Protein AF-A0A1W9UZ21-F1 (afdb_monomer_lite)

Secondary structure (DSSP, 8-state):
-EEEEESS-TTTGGGGGG--SEEEEEESSTTSSEEEEEEEE-GGG-EEEEEEETTEEEEEEES--STTHHHHHHHHHHHHHHTT--HHHHHHHHT-TTS--SSEEEE-GGG-EEEE--S---HHHHHHHHHHHHHS--S------------TTT-HHHHHHHHHHHTTS-------PPP-

Radius of gyration: 18.46 Å; chains: 1; bounding box: 42×41×52 Å

Foldseek 3Di:
DEAEFECVDPVTVVCVVVDPHHYAYEYCDPVGQKHWDPWDDPAQQAIWIWIDHPRDTDIAGANAFFRVVRVVLRSQVSVCVVVVHDPVVSRVVRHDPPPPYQFDWDQDPPRDTDTDNPPADDLVVLVRVLVRQVPHDDPFGEDEDEDHDPCPPPCPVSVVVSVVSNVVHDDDYDHPDDDD

Structure (mmCIF, N/CA/C/O backbone):
data_AF-A0A1W9UZ21-F1
#
_entry.id   AF-A0A1W9UZ21-F1
#
loop_
_atom_site.group_PDB
_atom_site.id
_atom_site.type_symbol
_atom_site.label_atom_id
_atom_site.label_alt_id
_atom_site.label_comp_id
_atom_site.label_asym_id
_atom_site.label_entity_id
_atom_site.label_seq_id
_atom_site.pdbx_PDB_ins_code
_atom_site.Cartn_x
_atom_site.Cartn_y
_atom_site.Cartn_z
_atom_site.occupancy
_atom_site.B_iso_or_equiv
_atom_site.auth_seq_id
_atom_site.auth_comp_id
_atom_site.auth_asym_id
_atom_site.auth_atom_id
_atom_site.pdbx_PDB_model_num
ATOM 1 N N . GLY A 1 1 ? -22.854 1.117 11.200 1.00 88.31 1 GLY A N 1
ATOM 2 C CA . GLY A 1 1 ? -21.720 0.857 10.290 1.00 88.31 1 GLY A CA 1
ATOM 3 C C . GLY A 1 1 ? -20.432 1.360 10.909 1.00 88.31 1 GLY A C 1
ATOM 4 O O . GLY A 1 1 ? -20.499 2.023 11.942 1.00 88.31 1 GLY A O 1
ATOM 5 N N . VAL A 1 2 ? -19.288 1.043 10.301 1.00 96.50 2 VAL A N 1
ATOM 6 C CA . VAL A 1 2 ? -17.967 1.548 10.708 1.00 96.50 2 VAL A CA 1
ATOM 7 C C . VAL A 1 2 ? -17.415 2.464 9.613 1.00 96.50 2 VAL A C 1
ATOM 9 O O . VAL A 1 2 ? -17.638 2.202 8.433 1.00 96.50 2 VAL A O 1
ATOM 12 N N . ALA A 1 3 ? -16.725 3.534 9.994 1.00 97.12 3 ALA A N 1
ATOM 13 C CA . ALA A 1 3 ? -15.965 4.380 9.083 1.00 97.12 3 ALA A CA 1
ATOM 14 C C . ALA A 1 3 ? -14.486 3.989 9.167 1.00 97.12 3 ALA A C 1
ATOM 16 O O . ALA A 1 3 ? -13.878 4.137 10.225 1.00 97.12 3 ALA A O 1
ATOM 17 N N . ILE A 1 4 ? -13.927 3.479 8.068 1.00 97.94 4 ILE A N 1
ATOM 18 C CA . ILE A 1 4 ? -12.515 3.087 7.980 1.00 97.94 4 ILE A CA 1
ATOM 19 C C . ILE A 1 4 ? -11.735 4.238 7.352 1.00 97.94 4 ILE A C 1
ATOM 21 O O . ILE A 1 4 ? -11.964 4.567 6.188 1.00 97.94 4 ILE A O 1
ATOM 25 N N . LEU A 1 5 ? -10.837 4.858 8.116 1.00 97.56 5 LEU A N 1
ATOM 26 C CA . LEU A 1 5 ? -10.146 6.090 7.726 1.00 97.56 5 LEU A CA 1
ATOM 27 C C . LEU A 1 5 ? -8.629 5.890 7.687 1.00 97.56 5 LEU A C 1
ATOM 29 O O . LEU A 1 5 ? -8.067 5.232 8.558 1.00 97.56 5 LEU A O 1
ATOM 33 N N . ASN A 1 6 ? -7.973 6.485 6.688 1.00 97.31 6 ASN A N 1
ATOM 34 C CA . ASN A 1 6 ? -6.514 6.557 6.641 1.00 97.31 6 ASN A CA 1
ATOM 35 C C . ASN A 1 6 ? -6.034 7.613 7.648 1.00 97.31 6 ASN A C 1
ATOM 37 O O . ASN A 1 6 ? -6.401 8.781 7.513 1.00 97.31 6 ASN A O 1
ATOM 41 N N . ALA A 1 7 ? -5.247 7.209 8.643 1.00 96.88 7 ALA A N 1
ATOM 42 C CA . ALA A 1 7 ? -4.683 8.102 9.652 1.00 96.88 7 ALA A CA 1
ATOM 43 C 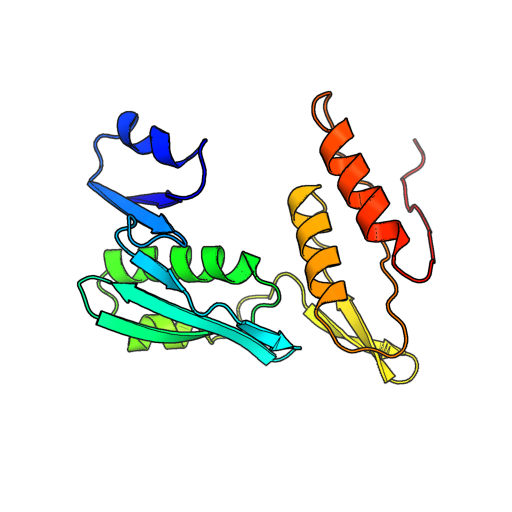C . ALA A 1 7 ? -3.552 8.981 9.100 1.00 96.88 7 ALA A C 1
ATOM 45 O O . ALA A 1 7 ? -3.345 10.080 9.607 1.00 96.88 7 ALA A O 1
ATOM 46 N N . ASP A 1 8 ? -2.861 8.522 8.054 1.00 94.38 8 ASP A N 1
ATOM 47 C CA . ASP A 1 8 ? -1.700 9.219 7.489 1.00 94.38 8 ASP A CA 1
ATOM 48 C C . ASP A 1 8 ? -2.094 10.320 6.494 1.00 94.38 8 ASP A C 1
ATOM 50 O O . ASP A 1 8 ? -1.259 11.120 6.076 1.00 94.38 8 ASP A O 1
ATOM 54 N N . ASP A 1 9 ? -3.361 10.353 6.077 1.00 92.75 9 ASP A N 1
ATOM 55 C CA . ASP A 1 9 ? -3.854 11.308 5.093 1.00 92.75 9 ASP A CA 1
ATOM 56 C C . ASP A 1 9 ? -4.496 12.517 5.804 1.00 92.75 9 ASP A C 1
ATOM 58 O O . ASP A 1 9 ? -5.531 12.367 6.469 1.00 92.75 9 ASP A O 1
ATOM 62 N N . PRO A 1 10 ? -3.925 13.730 5.658 1.00 90.62 10 PRO A N 1
ATOM 63 C CA . PRO A 1 10 ? -4.386 14.925 6.360 1.00 90.62 10 PRO A CA 1
ATOM 64 C C . PRO A 1 10 ? -5.772 15.404 5.910 1.00 90.62 10 PRO A C 1
ATOM 66 O O . PRO A 1 10 ? -6.397 16.188 6.621 1.00 90.62 10 PRO A O 1
ATOM 69 N N . LEU A 1 11 ? -6.270 14.948 4.758 1.00 91.12 11 LEU A N 1
ATOM 70 C CA . LEU A 1 11 ? -7.622 15.243 4.284 1.00 91.12 11 LEU A CA 1
ATOM 71 C C . LEU A 1 11 ? -8.632 14.201 4.781 1.00 91.12 11 LEU A C 1
ATOM 73 O O . LEU A 1 11 ? -9.795 14.536 5.012 1.00 91.12 11 LEU A O 1
ATOM 77 N N . VAL A 1 12 ? -8.202 12.952 4.983 1.00 94.88 12 VAL A N 1
ATOM 78 C CA . VAL A 1 12 ? -9.077 11.847 5.413 1.00 94.88 12 VAL A CA 1
ATOM 79 C C . VAL A 1 12 ? -9.176 11.745 6.933 1.00 94.88 12 VAL A C 1
ATOM 81 O O . VAL A 1 12 ? -10.277 11.562 7.455 1.00 94.88 12 VAL A O 1
ATOM 84 N N . ALA A 1 13 ? -8.078 11.896 7.674 1.00 94.31 13 ALA A N 1
ATOM 85 C CA . ALA A 1 13 ? -8.088 11.769 9.132 1.00 94.31 13 ALA A CA 1
ATOM 86 C C . ALA A 1 13 ? -9.102 12.717 9.824 1.00 94.31 13 ALA A C 1
ATOM 88 O O . ALA A 1 13 ? -9.842 12.257 10.706 1.00 94.31 13 ALA A O 1
ATOM 89 N N . PRO A 1 14 ? -9.264 13.995 9.405 1.00 96.44 14 PRO A N 1
ATOM 90 C CA . PRO A 1 14 ? -10.275 14.894 9.970 1.00 96.44 14 PRO A CA 1
ATOM 91 C C . PRO A 1 14 ? -11.728 14.490 9.675 1.00 96.44 14 PRO A C 1
ATOM 93 O O . PRO A 1 14 ? -12.648 14.948 10.362 1.00 96.44 14 PRO A O 1
ATOM 96 N N . MET A 1 15 ? -11.978 13.602 8.703 1.00 96.38 15 MET A N 1
ATOM 97 C CA . MET A 1 15 ? -13.332 13.112 8.404 1.00 96.38 15 MET A CA 1
ATOM 98 C C . MET A 1 15 ? -13.958 12.366 9.587 1.00 96.38 15 MET A C 1
ATOM 100 O O . MET A 1 15 ? -15.183 12.276 9.667 1.00 96.38 15 MET A O 1
ATOM 104 N N . ARG A 1 16 ? -13.157 11.921 10.567 1.00 95.75 16 ARG A N 1
ATOM 105 C CA . ARG A 1 16 ? -13.653 11.356 11.833 1.00 95.75 16 ARG A CA 1
ATOM 106 C C . ARG A 1 16 ? -14.641 12.278 12.557 1.00 95.75 16 ARG A C 1
ATOM 108 O O . ARG A 1 16 ? -15.550 11.797 13.220 1.00 95.75 16 ARG A O 1
ATOM 115 N N . HIS A 1 17 ? -14.489 13.596 12.402 1.00 95.50 17 HIS A N 1
ATOM 116 C CA . HIS A 1 17 ? -15.360 14.605 13.014 1.00 95.50 17 HIS A CA 1
ATOM 117 C C . HIS A 1 17 ? -16.685 14.804 12.263 1.00 95.50 17 HIS A C 1
ATOM 119 O O . HIS A 1 17 ? -17.605 15.422 12.789 1.00 95.50 17 HIS A O 1
ATOM 125 N N . HIS A 1 18 ? -16.794 14.259 11.050 1.00 95.12 18 HIS A N 1
ATOM 126 C CA . HIS A 1 18 ? -17.940 14.422 10.157 1.00 95.12 18 HIS A CA 1
ATOM 127 C C . HIS A 1 18 ? -18.871 13.201 10.153 1.00 95.12 18 HIS A C 1
ATOM 129 O O . HIS A 1 18 ? -19.857 13.176 9.419 1.00 95.12 18 HIS A O 1
ATOM 135 N N . THR A 1 19 ? -18.588 12.182 10.969 1.00 94.94 19 THR A N 1
ATOM 136 C CA . THR A 1 19 ? -19.395 10.962 11.058 1.00 94.94 19 THR A CA 1
ATOM 137 C C . THR A 1 19 ? -19.813 10.662 12.491 1.00 94.94 19 THR A C 1
ATOM 139 O O . THR A 1 19 ? -19.113 10.976 13.447 1.00 94.94 19 THR A O 1
ATOM 142 N N . ARG A 1 20 ? -20.978 10.025 12.635 1.00 95.62 20 ARG A N 1
ATOM 143 C CA . ARG A 1 20 ? -21.456 9.451 13.906 1.00 95.62 20 ARG A CA 1
ATOM 144 C C . ARG A 1 20 ? -21.187 7.946 14.006 1.00 95.62 20 ARG A C 1
ATOM 146 O O . ARG A 1 20 ? -21.528 7.330 15.010 1.00 95.62 20 ARG A O 1
ATOM 153 N N . ALA A 1 21 ? -20.648 7.334 12.950 1.00 96.12 21 ALA A N 1
ATOM 154 C CA . ALA A 1 21 ? -20.280 5.924 12.954 1.00 96.12 21 ALA A CA 1
ATOM 155 C C . ALA A 1 21 ? -19.072 5.681 13.869 1.00 96.12 21 ALA A C 1
ATOM 157 O O . ALA A 1 21 ? -18.266 6.581 14.099 1.00 96.12 21 ALA A O 1
ATOM 158 N N . ARG A 1 22 ? -18.905 4.438 14.336 1.00 96.88 22 ARG A N 1
ATOM 159 C CA . ARG A 1 22 ? -17.642 4.024 14.958 1.00 96.88 22 ARG A CA 1
ATOM 160 C C . ARG A 1 22 ? -16.521 4.216 13.937 1.00 96.88 22 ARG A C 1
ATOM 162 O O . ARG A 1 22 ? -16.662 3.770 12.801 1.00 96.88 22 ARG A O 1
ATOM 169 N N . VAL A 1 23 ? -15.439 4.868 14.337 1.00 97.88 23 VAL A N 1
ATOM 170 C CA . VAL A 1 23 ? -14.257 5.069 13.495 1.00 97.88 23 VAL A CA 1
ATOM 171 C C . VAL A 1 23 ? -13.264 3.941 13.761 1.00 97.88 23 VAL A C 1
ATOM 173 O O . VAL A 1 23 ? -13.138 3.489 14.898 1.00 97.88 23 VAL A O 1
ATOM 176 N N . PHE A 1 24 ? -12.617 3.469 12.702 1.00 98.31 24 PHE A N 1
ATOM 177 C CA . PHE A 1 24 ? -11.484 2.555 12.746 1.00 98.31 24 PHE A CA 1
ATOM 178 C C . PHE A 1 24 ? -10.390 3.126 11.847 1.00 98.31 24 PHE A C 1
ATOM 180 O O . PHE A 1 24 ? -10.652 3.412 10.674 1.00 98.31 24 PHE A O 1
ATOM 187 N N . THR A 1 25 ? -9.189 3.324 12.368 1.00 98.19 25 THR A N 1
ATOM 188 C CA . THR A 1 25 ? -8.091 3.926 11.608 1.00 98.19 25 THR A CA 1
ATOM 189 C C . THR A 1 25 ? -7.091 2.887 11.123 1.00 98.19 25 THR A C 1
ATOM 191 O O . THR A 1 25 ? -6.837 1.880 11.780 1.00 98.19 25 THR A O 1
ATOM 194 N N . TYR A 1 26 ? -6.514 3.138 9.950 1.00 98.44 26 TYR A N 1
ATOM 195 C CA . TYR A 1 26 ? -5.346 2.410 9.470 1.00 98.44 26 TYR A CA 1
ATOM 196 C C . TYR A 1 26 ? -4.236 3.372 9.048 1.00 98.44 26 TYR A C 1
ATOM 198 O O . TYR A 1 26 ? -4.540 4.488 8.629 1.00 98.44 26 TYR A O 1
ATOM 206 N N . GLY A 1 27 ? -2.975 2.949 9.124 1.00 97.56 27 GLY A N 1
ATOM 207 C CA . GLY A 1 27 ? -1.848 3.781 8.694 1.00 97.56 27 GLY A CA 1
ATOM 208 C C . GLY A 1 27 ? -0.480 3.116 8.839 1.00 97.56 27 GLY A C 1
ATOM 209 O O . GLY A 1 27 ? -0.383 1.920 9.091 1.00 97.56 27 GLY A O 1
ATOM 210 N N . LEU A 1 28 ? 0.585 3.890 8.661 1.00 96.75 28 LEU A N 1
ATOM 211 C CA . LEU A 1 28 ? 1.983 3.462 8.806 1.00 96.75 28 LEU A CA 1
ATOM 212 C C . LEU A 1 28 ? 2.602 3.922 10.135 1.00 96.75 28 LEU A C 1
ATOM 214 O O . LEU A 1 28 ? 3.789 3.725 10.375 1.00 96.75 28 LEU A O 1
ATOM 218 N N . SER A 1 29 ? 1.802 4.560 10.987 1.00 95.25 29 SER A N 1
ATOM 219 C CA . SER A 1 29 ? 2.172 4.981 12.335 1.00 95.25 29 SER A CA 1
ATOM 220 C C . SER A 1 29 ? 1.439 4.146 13.380 1.00 95.25 29 SER A C 1
ATOM 222 O O . SER A 1 29 ? 0.260 3.830 13.222 1.00 95.25 29 SER A O 1
ATOM 224 N N . ASP A 1 30 ? 2.123 3.888 14.494 1.00 95.50 30 ASP A N 1
ATOM 225 C CA . ASP A 1 30 ? 1.600 3.228 15.696 1.00 95.50 30 ASP A CA 1
ATOM 226 C C . ASP A 1 30 ? 0.410 3.938 16.374 1.00 95.50 30 ASP A C 1
ATOM 228 O O . ASP A 1 30 ? -0.181 3.408 17.313 1.00 95.50 30 ASP A O 1
ATOM 232 N N . GLN A 1 31 ? 0.027 5.122 15.888 1.00 94.19 31 GLN A N 1
ATOM 233 C CA . GLN A 1 31 ? -1.152 5.862 16.336 1.00 94.19 31 GLN A CA 1
ATOM 234 C C . GLN A 1 31 ? -2.467 5.373 15.699 1.00 94.19 31 GLN A C 1
ATOM 236 O O . GLN A 1 31 ? -3.543 5.824 16.102 1.00 94.19 31 GLN A O 1
ATOM 241 N N . ALA A 1 32 ? -2.413 4.499 14.687 1.00 97.56 32 ALA A N 1
ATOM 242 C CA . ALA A 1 32 ? -3.603 3.921 14.063 1.00 97.56 32 ALA A CA 1
ATOM 243 C C . ALA A 1 32 ? -4.051 2.618 14.753 1.00 97.56 32 ALA A C 1
ATOM 245 O O . ALA A 1 32 ? -3.233 1.891 15.311 1.00 97.56 32 ALA A O 1
ATOM 246 N N . ASP A 1 33 ? -5.349 2.288 14.677 1.00 98.12 33 ASP A N 1
ATOM 247 C CA . ASP A 1 33 ? -5.887 1.044 15.257 1.00 98.12 33 ASP A CA 1
ATOM 248 C C . ASP A 1 33 ? -5.234 -0.202 14.636 1.00 98.12 33 ASP A C 1
ATOM 250 O O . ASP A 1 33 ? -4.939 -1.171 15.336 1.00 98.12 33 ASP A O 1
ATOM 254 N N . LEU A 1 34 ? -5.033 -0.169 13.315 1.00 98.62 34 LEU A N 1
ATOM 255 C CA . LEU A 1 34 ? -4.271 -1.141 12.537 1.00 98.62 34 LEU A CA 1
ATOM 256 C C . LEU A 1 34 ? -3.137 -0.411 11.817 1.00 98.62 34 LEU A C 1
ATOM 258 O O . LEU A 1 34 ? -3.396 0.489 11.019 1.00 98.62 34 LEU A O 1
ATOM 262 N N . TRP A 1 35 ? -1.895 -0.828 12.015 1.00 98.50 35 TRP A N 1
ATOM 263 C CA . TRP A 1 35 ? -0.768 -0.186 11.342 1.00 98.50 35 TRP A CA 1
ATOM 264 C C . TRP A 1 35 ? 0.251 -1.174 10.801 1.00 98.50 35 TRP A C 1
ATOM 266 O O . TRP A 1 35 ? 0.184 -2.363 11.107 1.00 98.50 35 TRP A O 1
ATOM 276 N N . ALA A 1 36 ? 1.151 -0.691 9.944 1.00 98.06 36 ALA A N 1
ATOM 277 C CA . ALA A 1 36 ? 2.216 -1.503 9.374 1.00 98.06 36 ALA A CA 1
ATOM 278 C C . ALA A 1 36 ? 3.590 -0.845 9.475 1.00 98.06 36 ALA A C 1
ATOM 280 O O . ALA A 1 36 ? 3.730 0.354 9.235 1.00 98.06 36 ALA A O 1
ATOM 281 N N . ASP A 1 37 ? 4.604 -1.671 9.706 1.00 97.56 37 ASP A N 1
ATOM 282 C CA . ASP A 1 37 ? 6.016 -1.341 9.549 1.00 97.56 37 ASP A CA 1
ATOM 283 C C . ASP A 1 37 ? 6.762 -2.450 8.782 1.00 97.56 37 ASP A C 1
ATOM 285 O O . ASP A 1 37 ? 6.158 -3.270 8.081 1.00 97.56 37 ASP A O 1
ATOM 289 N N . GLU A 1 38 ? 8.098 -2.384 8.806 1.00 96.25 38 GLU A N 1
ATOM 290 C CA . GLU A 1 38 ? 8.995 -3.313 8.105 1.00 96.25 38 GLU A CA 1
ATOM 291 C C . GLU A 1 38 ? 8.663 -3.491 6.610 1.00 96.25 38 GLU A C 1
ATOM 293 O O . GLU A 1 38 ? 8.868 -4.547 6.008 1.00 96.25 38 GLU A O 1
ATOM 298 N N . ILE A 1 39 ? 8.162 -2.419 5.986 1.00 95.00 39 ILE A N 1
ATOM 299 C CA . ILE A 1 39 ? 7.714 -2.418 4.593 1.00 95.00 39 ILE A CA 1
ATOM 300 C C . ILE A 1 39 ? 8.914 -2.585 3.669 1.00 95.00 39 ILE A C 1
ATOM 302 O O . ILE A 1 39 ? 9.751 -1.677 3.525 1.00 95.00 39 ILE A O 1
ATOM 306 N N . ALA A 1 40 ? 8.948 -3.712 2.970 1.00 93.38 40 ALA A N 1
ATOM 307 C CA . ALA A 1 40 ? 10.050 -4.052 2.095 1.00 93.38 40 ALA A CA 1
ATOM 308 C C . ALA A 1 40 ? 9.592 -4.740 0.809 1.00 93.38 40 ALA A C 1
ATOM 310 O O . ALA A 1 40 ? 8.641 -5.520 0.784 1.00 93.38 40 ALA A O 1
ATOM 311 N N . SER A 1 41 ? 10.302 -4.413 -0.268 1.00 90.31 41 SER A N 1
ATOM 312 C CA . SER A 1 41 ? 10.093 -4.992 -1.590 1.00 90.31 41 SER A CA 1
ATOM 313 C C . SER A 1 41 ? 10.759 -6.360 -1.693 1.00 90.31 41 SER A C 1
ATOM 315 O O . SER A 1 41 ? 11.896 -6.538 -1.252 1.00 90.31 41 SER A O 1
ATOM 317 N N . GLU A 1 42 ? 10.051 -7.303 -2.309 1.00 89.69 42 GLU A N 1
ATOM 318 C CA . GLU A 1 42 ? 10.552 -8.608 -2.756 1.00 89.69 42 GLU A CA 1
ATOM 319 C C . GLU A 1 42 ? 10.738 -8.615 -4.289 1.00 89.69 42 GLU A C 1
ATOM 321 O O . GLU A 1 42 ? 10.672 -9.649 -4.955 1.00 89.69 42 GLU A O 1
ATOM 326 N N . GLY A 1 43 ? 10.936 -7.436 -4.890 1.00 86.00 43 GLY A N 1
ATOM 327 C CA . GLY A 1 43 ? 11.026 -7.285 -6.337 1.00 86.00 43 GLY A CA 1
ATOM 328 C C . GLY A 1 43 ? 9.682 -7.569 -7.002 1.00 86.00 43 GLY A C 1
ATOM 329 O O . GLY A 1 43 ? 8.688 -6.930 -6.679 1.00 86.00 43 GLY A O 1
ATOM 330 N N . LEU A 1 44 ? 9.655 -8.511 -7.949 1.00 84.19 44 LEU A N 1
ATOM 331 C CA . LEU A 1 44 ? 8.427 -8.895 -8.658 1.00 84.19 44 LEU A CA 1
ATOM 332 C C . LEU A 1 44 ? 7.539 -9.868 -7.875 1.00 84.19 44 LEU A C 1
ATOM 334 O O . LEU A 1 44 ? 6.389 -10.067 -8.247 1.00 84.19 44 LEU A O 1
ATOM 338 N N . GLU A 1 45 ? 8.049 -10.435 -6.782 1.00 85.38 45 GLU A N 1
ATOM 339 C CA . GLU A 1 45 ? 7.295 -11.344 -5.912 1.00 85.38 45 GLU A CA 1
ATOM 340 C C . GLU A 1 45 ? 6.328 -10.603 -4.973 1.00 85.38 45 GLU A C 1
ATOM 342 O O . GLU A 1 45 ? 5.615 -11.236 -4.190 1.00 85.38 45 GLU A O 1
ATOM 347 N N . GLY A 1 46 ? 6.323 -9.266 -5.029 1.00 90.38 46 GLY A N 1
ATOM 348 C CA . GLY A 1 46 ? 5.433 -8.405 -4.268 1.00 90.38 46 GLY A CA 1
ATOM 349 C C . GLY A 1 46 ? 6.117 -7.674 -3.116 1.00 90.38 46 GLY A C 1
ATOM 350 O O . GLY A 1 46 ? 7.279 -7.271 -3.198 1.00 90.38 46 GLY A O 1
ATOM 351 N N . MET A 1 47 ? 5.372 -7.483 -2.033 1.00 92.94 47 MET A N 1
ATOM 352 C CA . MET A 1 47 ? 5.778 -6.702 -0.867 1.00 92.94 47 MET A CA 1
ATOM 353 C C . MET A 1 47 ? 5.559 -7.508 0.411 1.00 92.94 47 MET A C 1
ATOM 355 O O . MET A 1 47 ? 4.569 -8.234 0.538 1.00 92.94 47 MET A O 1
ATOM 359 N N . ARG A 1 48 ? 6.471 -7.346 1.371 1.00 96.06 48 ARG A N 1
ATOM 360 C CA . ARG A 1 48 ? 6.328 -7.841 2.744 1.00 96.06 48 ARG A CA 1
ATOM 361 C C . ARG A 1 48 ? 6.157 -6.679 3.719 1.00 96.06 48 ARG A C 1
ATOM 363 O O . ARG A 1 48 ? 6.715 -5.600 3.503 1.00 96.06 48 ARG A O 1
ATOM 370 N N . PHE A 1 49 ? 5.398 -6.916 4.778 1.00 96.25 49 PHE A N 1
ATOM 371 C CA . PHE A 1 49 ? 5.184 -5.976 5.877 1.00 96.25 49 PHE A CA 1
ATOM 372 C C . PHE A 1 49 ? 4.746 -6.721 7.141 1.00 96.25 49 PHE A C 1
ATOM 374 O O . PHE A 1 49 ? 4.271 -7.860 7.072 1.00 96.25 49 PHE A O 1
ATOM 381 N N . VAL A 1 50 ? 4.887 -6.064 8.290 1.00 98.12 50 VAL A N 1
ATOM 382 C CA . VAL A 1 50 ? 4.354 -6.542 9.567 1.00 98.12 50 VAL A CA 1
ATOM 383 C C . VAL A 1 50 ? 3.158 -5.673 9.934 1.00 98.12 50 VAL A C 1
ATOM 385 O O . VAL A 1 50 ? 3.266 -4.455 10.001 1.00 98.12 50 VAL A O 1
ATOM 388 N N . PHE A 1 51 ? 1.996 -6.297 10.112 1.00 98.38 51 PHE A N 1
ATOM 389 C CA . PHE A 1 51 ? 0.782 -5.649 10.596 1.00 98.38 51 PHE A CA 1
ATOM 390 C C . PHE A 1 51 ? 0.693 -5.743 12.108 1.00 98.38 51 PHE A C 1
ATOM 392 O O . PHE A 1 51 ? 0.932 -6.804 12.675 1.00 98.38 51 PHE A O 1
ATOM 399 N N . HIS A 1 52 ? 0.257 -4.660 12.737 1.00 98.44 52 HIS A N 1
ATOM 400 C CA . HIS A 1 52 ? 0.086 -4.560 14.177 1.00 98.44 52 HIS A CA 1
ATOM 401 C C . HIS A 1 52 ? -1.357 -4.203 14.508 1.00 98.44 52 HIS A C 1
ATOM 403 O O . HIS A 1 52 ? -1.896 -3.211 14.012 1.00 98.44 52 HIS A O 1
ATOM 409 N N . TYR A 1 53 ? -1.993 -5.015 15.349 1.00 97.94 53 TYR A N 1
ATOM 410 C CA . TYR A 1 53 ? -3.382 -4.821 15.761 1.00 97.94 53 TYR A CA 1
ATOM 411 C C . TYR A 1 53 ? -3.608 -5.376 17.162 1.00 97.94 53 TYR A C 1
ATOM 413 O O . TYR A 1 53 ? -3.359 -6.551 17.410 1.00 97.94 53 TYR A O 1
ATOM 421 N N . LYS A 1 54 ? -4.106 -4.547 18.088 1.00 95.19 54 LYS A N 1
ATOM 422 C CA . LYS A 1 54 ? -4.408 -4.956 19.479 1.00 95.19 54 LYS A CA 1
ATOM 423 C C . LYS A 1 54 ? -3.257 -5.695 20.191 1.00 95.19 54 LYS A C 1
ATOM 425 O O . LYS A 1 54 ? -3.497 -6.558 21.028 1.00 95.19 54 LYS A O 1
ATOM 430 N N . GLY A 1 55 ? -2.013 -5.327 19.882 1.00 93.44 55 GLY A N 1
ATOM 431 C CA . GLY A 1 55 ? -0.814 -5.940 20.462 1.00 93.44 55 GLY A CA 1
ATOM 432 C C . GLY A 1 55 ? -0.355 -7.235 19.783 1.00 93.44 55 GLY A C 1
ATOM 433 O O . GLY A 1 55 ? 0.635 -7.813 20.217 1.00 93.44 55 GLY A O 1
ATOM 434 N N . GLU A 1 56 ? -1.035 -7.687 18.728 1.00 95.56 56 GLU A N 1
ATOM 435 C CA . GLU A 1 56 ? -0.569 -8.777 17.869 1.00 95.56 56 GLU A CA 1
ATOM 436 C C . GLU A 1 56 ? 0.247 -8.225 16.697 1.00 95.56 56 GLU A C 1
ATOM 438 O O . GLU A 1 56 ? -0.116 -7.190 16.133 1.00 95.56 56 GLU A O 1
ATOM 443 N N . SER A 1 57 ? 1.293 -8.956 16.301 1.00 97.88 57 SER A N 1
ATOM 444 C CA . SER A 1 57 ? 2.096 -8.680 15.106 1.00 97.88 57 SER A CA 1
ATOM 445 C C . SER A 1 57 ? 1.959 -9.826 14.101 1.00 97.88 57 SER A C 1
ATOM 447 O O . SER A 1 57 ? 2.190 -10.991 14.430 1.00 97.88 57 SER A O 1
ATOM 449 N N . ILE A 1 58 ? 1.585 -9.502 12.865 1.00 97.88 58 ILE A N 1
ATOM 450 C CA . ILE A 1 58 ? 1.243 -10.456 11.809 1.00 97.88 58 ILE A CA 1
ATOM 451 C C . ILE A 1 58 ? 2.112 -10.165 10.595 1.00 97.88 58 ILE A C 1
ATOM 453 O O . ILE A 1 58 ? 2.044 -9.088 10.011 1.00 97.88 58 ILE A O 1
ATOM 457 N N . HIS A 1 59 ? 2.911 -11.143 10.183 1.00 97.00 59 HIS A N 1
ATOM 458 C CA . HIS A 1 59 ? 3.708 -11.029 8.967 1.00 97.00 59 HIS A CA 1
ATOM 459 C C . HIS A 1 59 ? 2.820 -11.280 7.755 1.00 97.00 59 HIS A C 1
ATOM 461 O O . HIS A 1 59 ? 2.154 -12.315 7.667 1.00 97.00 59 HIS A O 1
ATOM 467 N N . VAL A 1 60 ? 2.828 -10.349 6.808 1.00 95.94 60 VAL A N 1
ATOM 468 C CA . VAL A 1 60 ? 2.011 -10.432 5.603 1.00 95.94 60 VAL A CA 1
ATOM 469 C C . VAL A 1 60 ? 2.896 -10.230 4.382 1.00 95.94 60 VAL A C 1
ATOM 471 O O . VAL A 1 60 ? 3.728 -9.326 4.325 1.00 95.94 60 VAL A O 1
ATOM 474 N N . LYS A 1 61 ? 2.699 -11.097 3.390 1.00 94.31 61 LYS A N 1
ATOM 475 C CA . LYS A 1 61 ? 3.247 -10.946 2.044 1.00 94.31 61 LYS A CA 1
ATOM 476 C C . LYS A 1 61 ? 2.081 -10.794 1.086 1.00 94.31 61 LYS A C 1
ATOM 478 O O . LYS A 1 61 ? 1.174 -11.623 1.124 1.00 94.31 61 LYS A O 1
ATOM 483 N N . VAL A 1 62 ? 2.127 -9.775 0.237 1.00 92.31 62 VAL A N 1
ATOM 484 C CA . VAL A 1 62 ? 1.133 -9.551 -0.817 1.00 92.31 62 VAL A CA 1
ATOM 485 C C . VAL A 1 62 ? 1.811 -9.504 -2.177 1.00 92.31 62 VAL A C 1
ATOM 487 O O . VAL A 1 62 ? 2.894 -8.930 -2.287 1.00 92.31 62 VAL A O 1
ATOM 490 N N . PRO A 1 63 ? 1.179 -10.035 -3.228 1.00 90.00 63 PRO A N 1
ATOM 491 C CA . PRO A 1 63 ? 1.701 -10.019 -4.591 1.00 90.00 63 PRO A CA 1
ATOM 492 C C . PRO A 1 63 ? 1.411 -8.681 -5.298 1.00 90.00 63 PRO A C 1
ATOM 494 O O . PRO A 1 63 ? 1.084 -8.625 -6.479 1.00 90.00 63 PRO A O 1
ATOM 497 N N . LEU A 1 64 ? 1.493 -7.580 -4.551 1.00 87.94 64 LEU A N 1
ATOM 498 C CA . LEU A 1 64 ? 1.320 -6.224 -5.057 1.00 87.94 64 LEU A CA 1
ATOM 499 C C . LEU A 1 64 ? 2.677 -5.546 -5.107 1.00 87.94 64 LEU A C 1
ATOM 501 O O . LEU A 1 64 ? 3.499 -5.734 -4.214 1.00 87.94 64 LEU A O 1
ATOM 505 N N . LEU A 1 65 ? 2.899 -4.734 -6.134 1.00 86.75 65 LEU A N 1
ATOM 506 C CA . LEU A 1 65 ? 4.173 -4.063 -6.343 1.00 86.75 65 LEU A CA 1
ATOM 507 C C . LEU A 1 65 ? 4.146 -2.630 -5.810 1.00 86.75 65 LEU A C 1
ATOM 509 O O . LEU A 1 65 ? 3.159 -1.907 -5.927 1.00 86.75 65 LEU A O 1
ATOM 513 N N . GLY A 1 66 ? 5.283 -2.208 -5.260 1.00 84.25 66 GLY A N 1
ATOM 514 C CA . GLY A 1 66 ? 5.509 -0.848 -4.788 1.00 84.25 66 GLY A CA 1
ATOM 515 C C . GLY A 1 66 ? 4.983 -0.588 -3.377 1.00 84.25 66 GLY A C 1
ATOM 516 O O . GLY A 1 66 ? 4.010 -1.179 -2.908 1.00 84.25 66 GLY A O 1
ATOM 517 N N . ARG A 1 67 ? 5.623 0.359 -2.688 1.00 84.75 67 ARG A N 1
ATOM 518 C CA . ARG A 1 67 ? 5.350 0.678 -1.273 1.00 84.75 67 ARG A CA 1
ATOM 519 C C . ARG A 1 67 ? 3.919 1.126 -0.978 1.00 84.75 67 ARG A C 1
ATOM 521 O O . ARG A 1 67 ? 3.408 0.857 0.103 1.00 84.75 67 ARG A O 1
ATOM 528 N N . HIS A 1 68 ? 3.254 1.762 -1.938 1.00 83.12 68 HIS A N 1
ATOM 529 C CA . HIS A 1 68 ? 1.867 2.215 -1.796 1.00 83.12 68 HIS A CA 1
ATOM 530 C C . HIS A 1 68 ? 0.868 1.053 -1.609 1.00 83.12 68 HIS A C 1
ATOM 532 O O . HIS A 1 68 ? -0.234 1.258 -1.093 1.00 83.12 68 HIS A O 1
ATOM 538 N N . SER A 1 69 ? 1.254 -0.176 -1.972 1.00 88.75 69 SER A N 1
ATOM 539 C CA . SER A 1 69 ? 0.459 -1.380 -1.716 1.00 88.75 69 SER A CA 1
ATOM 540 C C . SER A 1 69 ? 0.215 -1.637 -0.225 1.00 88.75 69 SER A C 1
ATOM 542 O O . SER A 1 69 ? -0.821 -2.206 0.111 1.00 88.75 69 SER A O 1
ATOM 544 N N . ALA A 1 70 ? 1.079 -1.144 0.673 1.00 93.12 70 ALA A N 1
ATOM 545 C CA . ALA A 1 70 ? 0.897 -1.274 2.119 1.00 93.12 70 ALA A CA 1
ATOM 546 C C . ALA A 1 70 ? -0.435 -0.658 2.582 1.00 93.12 70 ALA A C 1
ATOM 548 O O . ALA A 1 70 ? -1.220 -1.325 3.250 1.00 93.12 70 ALA A O 1
ATOM 549 N N . HIS A 1 71 ? -0.764 0.564 2.139 1.00 93.69 71 HIS A N 1
ATOM 550 C CA . HIS A 1 71 ? -2.061 1.185 2.446 1.00 93.69 71 HIS A CA 1
ATOM 551 C C . HIS A 1 71 ? -3.240 0.401 1.860 1.00 93.69 71 HIS A C 1
ATOM 553 O O . HIS A 1 71 ? -4.314 0.356 2.460 1.00 93.69 71 HIS A O 1
ATOM 559 N N . THR A 1 72 ? -3.058 -0.212 0.688 1.00 92.00 72 THR A N 1
ATOM 560 C CA . THR A 1 72 ? -4.100 -1.031 0.051 1.00 92.00 72 THR A CA 1
ATOM 561 C C . THR A 1 72 ? -4.375 -2.285 0.877 1.00 92.00 72 THR A C 1
ATOM 563 O O . THR A 1 72 ? -5.531 -2.570 1.194 1.00 92.00 72 THR A O 1
ATOM 566 N N . ALA A 1 73 ? -3.320 -2.986 1.290 1.00 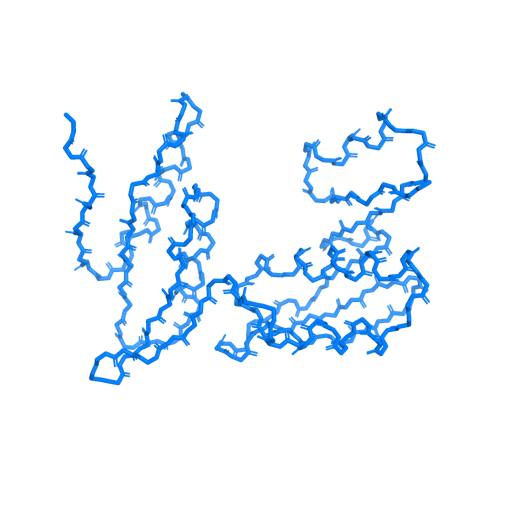94.88 73 ALA A N 1
ATOM 567 C CA . ALA A 1 73 ? -3.422 -4.178 2.118 1.00 94.88 73 ALA A CA 1
ATOM 568 C C . ALA A 1 73 ? -3.986 -3.860 3.514 1.00 94.88 73 ALA A C 1
ATOM 570 O O . ALA A 1 73 ? -4.895 -4.550 3.973 1.00 94.88 73 ALA A O 1
ATOM 571 N N . LEU A 1 74 ? -3.536 -2.769 4.146 1.00 97.38 74 LEU A N 1
ATOM 572 C CA . LEU A 1 74 ? -4.072 -2.278 5.420 1.00 97.38 74 LEU A CA 1
ATOM 573 C C . LEU A 1 74 ? -5.566 -1.959 5.335 1.00 97.38 74 LEU A C 1
ATOM 575 O O . LEU A 1 74 ? -6.330 -2.335 6.220 1.00 97.38 74 LEU A O 1
ATOM 579 N N . ARG A 1 75 ? -6.013 -1.305 4.257 1.00 95.56 75 ARG A N 1
ATOM 580 C CA . ARG A 1 75 ? -7.433 -0.995 4.050 1.00 95.56 75 ARG A CA 1
ATOM 581 C C . ARG A 1 75 ? -8.278 -2.263 3.935 1.00 95.56 75 ARG A C 1
ATOM 583 O O . ARG A 1 75 ? -9.338 -2.341 4.552 1.00 95.56 75 ARG A O 1
ATOM 590 N N . ALA A 1 76 ? -7.819 -3.245 3.162 1.00 95.56 76 ALA A N 1
ATOM 591 C CA . ALA A 1 76 ? -8.508 -4.524 3.013 1.00 95.56 76 ALA A CA 1
ATOM 592 C C . ALA A 1 76 ? -8.540 -5.312 4.336 1.00 95.56 76 ALA A C 1
ATOM 594 O O . ALA A 1 76 ? -9.602 -5.789 4.738 1.00 95.56 76 ALA A O 1
ATOM 595 N N . ALA A 1 77 ? -7.421 -5.364 5.063 1.00 97.75 77 ALA A N 1
ATOM 596 C CA . ALA A 1 77 ? -7.351 -5.982 6.385 1.00 97.75 77 ALA A CA 1
ATOM 597 C C . ALA A 1 77 ? -8.264 -5.285 7.404 1.00 97.75 77 ALA A C 1
ATOM 599 O O . ALA A 1 77 ? -8.996 -5.957 8.128 1.00 97.75 77 ALA A O 1
ATOM 600 N N . ALA A 1 78 ? -8.307 -3.949 7.414 1.00 98.00 78 ALA A N 1
ATOM 601 C CA . ALA 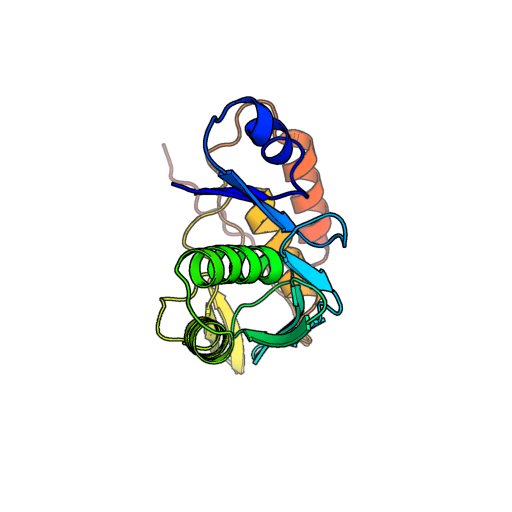A 1 78 ? -9.214 -3.182 8.263 1.00 98.00 78 ALA A CA 1
ATOM 602 C C . ALA A 1 78 ? -10.682 -3.549 8.000 1.00 98.00 78 ALA A C 1
ATOM 604 O O . ALA A 1 78 ? -11.454 -3.702 8.948 1.00 98.00 78 ALA A O 1
ATOM 605 N N . ILE A 1 79 ? -11.072 -3.728 6.731 1.00 97.31 79 ILE A N 1
ATOM 606 C CA . ILE A 1 79 ? -12.417 -4.200 6.376 1.00 97.31 79 ILE A CA 1
ATOM 607 C C . ILE A 1 79 ? -12.640 -5.609 6.934 1.00 97.31 79 ILE A C 1
ATOM 609 O O . ILE A 1 79 ? -13.612 -5.811 7.657 1.00 97.31 79 ILE A O 1
ATOM 613 N N . GLY A 1 80 ? -11.734 -6.554 6.661 1.00 97.44 80 GLY A N 1
ATOM 614 C CA . GLY A 1 80 ? -11.856 -7.943 7.116 1.00 97.44 80 GLY A CA 1
ATOM 615 C C . GLY A 1 80 ? -12.003 -8.069 8.635 1.00 97.44 80 GLY A C 1
ATOM 616 O O . GLY A 1 80 ? -12.945 -8.700 9.114 1.00 97.44 80 GLY A O 1
ATOM 617 N N . LEU A 1 81 ? -11.155 -7.375 9.400 1.00 97.56 81 LEU A N 1
ATOM 618 C CA . LEU A 1 81 ? -11.226 -7.348 10.866 1.00 97.56 81 LEU A CA 1
ATOM 619 C C . LEU A 1 81 ? -12.568 -6.799 11.367 1.00 97.56 81 LEU A C 1
ATOM 621 O O . LEU A 1 81 ? -13.166 -7.347 12.291 1.00 97.56 81 LEU A O 1
ATOM 625 N N . ASN A 1 82 ? -13.073 -5.723 10.754 1.00 97.31 82 ASN A N 1
ATOM 626 C CA . ASN A 1 82 ? -14.354 -5.130 11.146 1.00 97.31 82 ASN A CA 1
ATOM 627 C C . ASN A 1 82 ? -15.572 -5.954 10.694 1.00 97.31 82 ASN A C 1
ATOM 629 O O . ASN A 1 82 ? -16.666 -5.724 11.209 1.00 97.31 82 ASN A O 1
ATOM 633 N N . GLN A 1 83 ? -15.375 -6.917 9.791 1.00 96.94 83 GLN A N 1
ATOM 634 C CA . GLN A 1 83 ? -16.358 -7.927 9.394 1.00 96.94 83 GLN A CA 1
ATOM 635 C C . GLN A 1 83 ? -16.241 -9.228 10.208 1.00 96.94 83 GLN A C 1
ATOM 637 O O . GLN A 1 83 ? -17.039 -10.138 10.004 1.00 96.94 83 GLN A O 1
ATOM 642 N N . GLY A 1 84 ? -15.293 -9.311 11.150 1.00 96.56 84 GLY A N 1
ATOM 643 C CA . GLY A 1 84 ? -15.107 -10.469 12.025 1.00 96.56 84 GLY A CA 1
ATOM 644 C C . GLY A 1 84 ? -14.266 -11.601 11.430 1.00 96.56 84 GLY A C 1
ATOM 645 O O . GLY A 1 84 ? -14.255 -12.686 12.004 1.00 96.56 84 GLY A O 1
ATOM 646 N N . MET A 1 85 ? -13.566 -11.365 10.316 1.00 97.69 85 MET A N 1
ATOM 647 C CA . MET A 1 85 ? -12.631 -12.338 9.743 1.00 97.69 85 MET A CA 1
ATOM 648 C C . MET A 1 85 ? -11.399 -12.485 10.635 1.00 97.69 85 MET A C 1
ATOM 650 O O . MET A 1 85 ? -10.912 -11.503 11.208 1.00 97.69 85 MET A O 1
ATOM 654 N N . HIS A 1 86 ? -10.858 -13.696 10.715 1.00 96.31 86 HIS A N 1
ATOM 655 C CA . HIS A 1 86 ? -9.598 -13.933 11.408 1.00 96.31 86 HIS A CA 1
ATOM 656 C C . HIS A 1 86 ? -8.395 -13.689 10.486 1.00 96.31 86 HIS A C 1
ATOM 658 O O . HIS A 1 86 ? -8.501 -13.725 9.259 1.00 96.31 86 HIS A O 1
ATOM 664 N N . TRP A 1 87 ? -7.208 -13.503 11.069 1.00 96.31 87 TRP A N 1
ATOM 665 C CA . TRP A 1 87 ? -5.991 -13.185 10.312 1.00 96.31 87 TRP A CA 1
ATOM 666 C C . TRP A 1 87 ? -5.675 -14.173 9.191 1.00 96.31 87 TRP A C 1
ATOM 668 O O . TRP A 1 87 ? -5.330 -13.744 8.098 1.00 96.31 87 TRP A O 1
ATOM 678 N N . GLY A 1 88 ? -5.854 -15.476 9.422 1.00 96.06 88 GLY A N 1
ATOM 679 C CA . GLY A 1 88 ? -5.694 -16.489 8.371 1.00 96.06 88 GLY A CA 1
ATOM 680 C C . GLY A 1 88 ? -6.536 -16.235 7.108 1.00 96.06 88 GLY A C 1
ATOM 681 O O . GLY A 1 88 ? -5.999 -16.327 6.010 1.00 96.06 88 GLY A O 1
ATOM 682 N N . GLU A 1 89 ? -7.815 -15.861 7.240 1.00 96.56 89 GLU A N 1
ATOM 683 C CA . GLU A 1 89 ? -8.681 -15.541 6.092 1.00 96.56 89 GLU A CA 1
ATOM 684 C C . GLU A 1 89 ? -8.236 -14.253 5.397 1.00 96.56 89 GLU A C 1
ATOM 686 O O . GLU A 1 89 ? -8.192 -14.183 4.170 1.00 96.56 89 GLU A O 1
ATOM 691 N N . ILE A 1 90 ? -7.881 -13.237 6.188 1.00 96.81 90 ILE A N 1
ATOM 692 C CA . ILE A 1 90 ? -7.423 -11.941 5.680 1.00 96.81 90 ILE A CA 1
ATOM 693 C C . ILE A 1 90 ? -6.130 -12.116 4.880 1.00 96.81 90 ILE A C 1
ATOM 695 O O . ILE A 1 90 ? -6.035 -11.636 3.754 1.00 96.81 90 ILE A O 1
ATOM 699 N N . VAL A 1 91 ? -5.147 -12.826 5.437 1.00 95.75 91 VAL A N 1
ATOM 700 C CA . VAL A 1 91 ? -3.856 -13.075 4.786 1.00 95.75 91 VAL A CA 1
ATOM 701 C C . VAL A 1 91 ? -4.036 -13.921 3.531 1.00 95.75 91 VAL A C 1
ATOM 703 O O . VAL A 1 91 ? -3.466 -13.576 2.500 1.00 95.75 91 VAL A O 1
ATOM 706 N N . ALA A 1 92 ? -4.867 -14.967 3.576 1.00 93.69 92 ALA A N 1
ATOM 707 C CA . ALA A 1 92 ? -5.160 -15.778 2.397 1.00 93.69 92 ALA A CA 1
ATOM 708 C C . ALA A 1 92 ? -5.792 -14.944 1.268 1.00 93.69 92 ALA A C 1
ATOM 710 O O . ALA A 1 92 ? -5.364 -15.047 0.122 1.00 93.69 92 ALA A O 1
ATOM 711 N N . GLY A 1 93 ? -6.755 -14.071 1.587 1.00 92.69 93 GLY A N 1
ATOM 712 C CA . GLY A 1 93 ? -7.376 -13.181 0.602 1.00 92.69 93 GLY A CA 1
ATOM 713 C C . GLY A 1 93 ? -6.413 -12.130 0.043 1.00 92.69 93 GLY A C 1
ATOM 714 O O . GLY A 1 93 ? -6.433 -11.846 -1.150 1.00 92.69 93 GLY A O 1
ATOM 715 N N . LEU A 1 94 ? -5.529 -11.584 0.881 1.00 92.38 94 LEU A N 1
ATOM 716 C CA . LEU A 1 94 ? -4.485 -10.644 0.458 1.00 92.38 94 LEU A CA 1
ATOM 717 C C . LEU A 1 94 ? -3.415 -11.289 -0.439 1.00 92.38 94 LEU A C 1
ATOM 719 O O . LEU A 1 94 ? -2.730 -10.579 -1.174 1.00 92.38 94 LEU A O 1
ATOM 723 N N . GLN A 1 95 ? -3.257 -12.611 -0.370 1.00 91.12 95 GLN A N 1
ATOM 724 C CA . GLN A 1 95 ? -2.331 -13.388 -1.197 1.00 91.12 95 GLN A CA 1
ATOM 725 C C . GLN A 1 95 ? -2.947 -13.872 -2.515 1.00 91.12 95 GLN A C 1
ATOM 727 O O . GLN A 1 95 ? -2.221 -14.392 -3.365 1.00 91.12 95 GLN A O 1
ATOM 732 N N . ASP A 1 96 ? -4.258 -13.709 -2.705 1.00 85.56 96 ASP A N 1
ATOM 733 C CA . ASP A 1 96 ? -4.941 -14.171 -3.909 1.00 85.56 96 ASP A CA 1
ATOM 734 C C . ASP A 1 96 ? -4.658 -13.260 -5.117 1.00 85.56 96 ASP A C 1
ATOM 736 O O . ASP A 1 96 ? -5.096 -12.109 -5.207 1.00 85.56 96 ASP A O 1
ATOM 740 N N . ASN A 1 97 ? -3.950 -13.829 -6.092 1.00 70.00 97 ASN A N 1
ATOM 741 C CA . ASN A 1 97 ? -3.564 -13.197 -7.352 1.00 70.00 97 ASN A CA 1
ATOM 742 C C . ASN A 1 97 ? -4.704 -13.060 -8.375 1.00 70.00 97 ASN A C 1
ATOM 744 O O . ASN A 1 97 ? -4.516 -12.414 -9.406 1.00 70.00 97 ASN A O 1
ATOM 748 N N . ASN A 1 98 ? -5.875 -13.662 -8.138 1.00 65.06 98 ASN A N 1
ATOM 749 C CA . ASN A 1 98 ? -6.985 -13.637 -9.100 1.00 65.06 98 ASN A CA 1
ATOM 750 C C . ASN A 1 98 ? -7.751 -12.310 -9.133 1.00 65.06 98 ASN A C 1
ATOM 752 O O . ASN A 1 98 ? -8.593 -12.094 -10.009 1.00 65.06 98 ASN A O 1
ATOM 756 N N . THR A 1 99 ? -7.477 -11.403 -8.198 1.00 57.59 99 THR A N 1
ATOM 757 C CA . THR A 1 99 ? -8.053 -10.060 -8.209 1.00 57.59 99 THR A CA 1
ATOM 758 C C . THR A 1 99 ? -7.259 -9.204 -9.189 1.00 57.59 99 THR A C 1
ATOM 760 O O . THR A 1 99 ? -6.232 -8.656 -8.820 1.00 57.59 99 THR A O 1
ATOM 763 N N . GLY A 1 100 ? -7.698 -9.156 -10.457 1.00 56.88 100 GLY A N 1
ATOM 764 C CA . GLY A 1 100 ? -7.042 -8.451 -11.574 1.00 56.88 100 GLY A CA 1
ATOM 765 C C . GLY A 1 100 ? -6.128 -7.308 -11.125 1.00 56.88 100 GLY A C 1
ATOM 766 O O . GLY A 1 100 ? -6.601 -6.220 -10.785 1.00 56.88 100 GLY A O 1
ATOM 767 N N . LEU A 1 101 ? -4.829 -7.612 -11.042 1.00 56.94 101 LEU A N 1
ATOM 768 C CA . LEU A 1 101 ? -3.858 -6.757 -10.372 1.00 5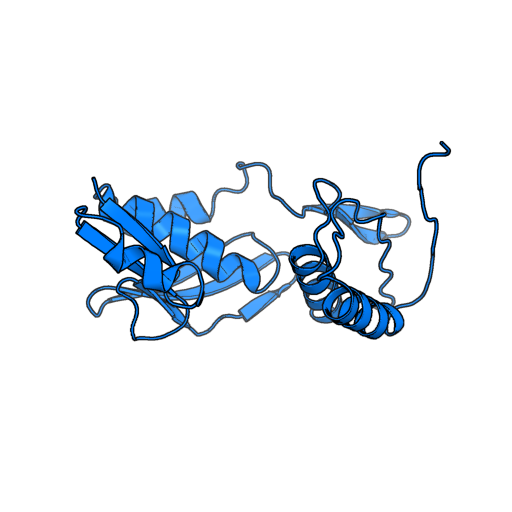6.94 101 LEU A CA 1
ATOM 769 C C . LEU A 1 101 ? -3.743 -5.437 -11.136 1.00 56.94 101 LEU A C 1
ATOM 771 O O . LEU A 1 101 ? -3.621 -5.413 -12.361 1.00 56.94 101 LEU A O 1
ATOM 775 N N . ARG A 1 102 ? -3.785 -4.324 -10.400 1.00 68.50 102 ARG A N 1
ATOM 776 C CA . ARG A 1 102 ? -3.356 -3.025 -10.925 1.00 68.50 102 ARG A CA 1
ATOM 777 C C . ARG A 1 102 ? -1.832 -3.019 -10.882 1.00 68.50 102 ARG A C 1
ATOM 779 O O . ARG A 1 102 ? -1.272 -3.315 -9.830 1.00 68.50 102 ARG A O 1
ATOM 786 N N . LEU A 1 103 ? -1.208 -2.701 -12.015 1.00 74.62 103 LEU A N 1
ATOM 787 C CA . LEU A 1 103 ? 0.213 -2.893 -12.298 1.00 74.62 103 LEU A CA 1
ATOM 788 C C . LEU A 1 103 ? 0.614 -4.377 -12.399 1.00 74.62 103 LEU A C 1
ATOM 790 O O . LEU A 1 103 ? 0.839 -5.056 -11.399 1.00 74.62 103 LEU A O 1
ATOM 794 N N . VAL A 1 104 ? 0.741 -4.875 -13.634 1.00 79.75 104 VAL A N 1
ATOM 795 C CA . VAL A 1 104 ? 1.110 -6.272 -13.923 1.00 79.75 104 VAL A CA 1
ATOM 796 C C . VAL A 1 104 ? 2.506 -6.337 -14.529 1.00 79.75 104 VAL A C 1
ATOM 798 O O . VAL A 1 104 ? 2.815 -5.622 -15.480 1.00 79.75 104 VAL A O 1
ATOM 801 N N . ALA A 1 105 ? 3.353 -7.226 -14.015 1.00 84.69 105 ALA A N 1
ATOM 802 C CA . ALA A 1 105 ? 4.615 -7.559 -14.661 1.00 84.69 105 ALA A CA 1
ATOM 803 C C . ALA A 1 105 ? 4.381 -8.644 -15.721 1.00 84.69 105 ALA A C 1
ATOM 805 O O . ALA A 1 105 ? 4.008 -9.771 -15.395 1.00 84.69 105 ALA A O 1
ATOM 806 N N . VAL A 1 106 ? 4.612 -8.315 -16.990 1.00 86.56 106 VAL A N 1
ATOM 807 C CA . VAL A 1 106 ? 4.461 -9.246 -18.114 1.00 86.56 106 VAL A CA 1
ATOM 808 C C . VAL A 1 106 ? 5.783 -9.427 -18.866 1.00 86.56 106 VAL A C 1
ATOM 810 O O . VAL A 1 106 ? 6.603 -8.501 -18.921 1.00 86.56 106 VAL A O 1
ATOM 813 N N . PRO A 1 107 ? 6.029 -10.604 -19.470 1.00 86.56 107 PRO A N 1
ATOM 814 C CA . PRO A 1 107 ? 7.191 -10.807 -20.324 1.00 86.56 107 PRO A CA 1
ATOM 815 C C . PRO A 1 107 ? 7.190 -9.830 -21.502 1.00 86.56 107 PRO A C 1
ATOM 817 O O . PRO A 1 107 ? 6.199 -9.677 -22.212 1.00 86.56 107 PRO A O 1
ATOM 820 N N . GLY A 1 108 ? 8.328 -9.183 -21.722 1.00 88.56 108 GLY A N 1
ATOM 821 C CA . GLY A 1 108 ? 8.567 -8.300 -22.851 1.00 88.56 108 GLY A CA 1
ATOM 822 C C . GLY A 1 108 ? 9.530 -8.897 -23.883 1.00 88.56 108 GLY A C 1
ATOM 823 O O . GLY A 1 108 ? 10.094 -9.982 -23.704 1.00 88.56 108 GLY A O 1
ATOM 824 N N . PRO A 1 109 ? 9.749 -8.187 -24.999 1.00 87.06 109 PRO A N 1
ATOM 825 C CA . PRO A 1 109 ? 10.624 -8.653 -26.064 1.00 87.06 109 PRO A CA 1
ATOM 826 C C . PRO A 1 109 ? 12.079 -8.776 -25.594 1.00 87.06 109 PRO A C 1
ATOM 828 O O . PRO A 1 109 ? 12.587 -7.946 -24.844 1.00 87.06 109 PRO A O 1
ATOM 831 N N . ARG A 1 110 ? 12.792 -9.780 -26.121 1.00 89.50 110 ARG A N 1
ATOM 832 C CA . ARG A 1 110 ? 14.223 -10.020 -25.840 1.00 89.50 110 ARG A CA 1
ATOM 833 C C . ARG A 1 110 ? 14.529 -10.205 -24.344 1.00 89.50 110 ARG A C 1
ATOM 835 O O . ARG A 1 110 ? 15.571 -9.759 -23.871 1.00 89.50 110 ARG A O 1
ATOM 842 N N . GLY A 1 111 ? 13.618 -10.847 -23.611 1.00 85.44 111 GLY A N 1
ATOM 843 C CA . GLY A 1 111 ? 13.792 -11.141 -22.186 1.00 85.44 111 GLY A CA 1
ATOM 844 C C . GLY A 1 111 ? 13.651 -9.923 -21.272 1.00 85.44 111 GLY A C 1
ATOM 845 O O . GLY A 1 111 ? 14.098 -9.972 -20.130 1.00 85.44 111 GLY A O 1
ATOM 846 N N . SER A 1 112 ? 13.069 -8.819 -21.758 1.00 90.62 112 SER A N 1
ATOM 847 C CA . SER A 1 112 ? 12.707 -7.700 -20.889 1.00 90.62 112 SER A CA 1
ATOM 848 C C . SER A 1 112 ? 11.469 -8.031 -20.055 1.00 90.62 112 SER A C 1
ATOM 850 O O . SER A 1 112 ? 10.730 -8.965 -20.353 1.00 90.62 112 SER A O 1
ATOM 852 N N . ILE A 1 113 ? 11.207 -7.208 -19.048 1.00 91.06 113 ILE A N 1
ATOM 853 C CA . ILE A 1 113 ? 9.960 -7.212 -18.282 1.00 91.06 113 ILE A CA 1
ATOM 854 C C . ILE A 1 113 ? 9.239 -5.902 -18.591 1.00 91.06 113 ILE A C 1
ATOM 856 O O . ILE A 1 113 ? 9.876 -4.847 -18.649 1.00 91.06 113 ILE A O 1
ATOM 860 N N . ILE A 1 114 ? 7.934 -5.973 -18.834 1.00 89.62 114 ILE A N 1
ATOM 861 C CA . ILE A 1 114 ? 7.060 -4.811 -18.988 1.00 89.62 114 ILE A CA 1
ATOM 862 C C . ILE A 1 114 ? 6.221 -4.712 -17.720 1.00 89.62 114 ILE A C 1
ATOM 864 O O . ILE A 1 114 ? 5.588 -5.686 -17.328 1.00 89.62 114 ILE A O 1
ATOM 868 N N . LEU A 1 115 ? 6.227 -3.542 -17.089 1.00 88.38 115 LEU A N 1
ATOM 869 C CA . LEU A 1 115 ? 5.270 -3.201 -16.042 1.00 88.38 115 LEU A CA 1
ATOM 870 C C . LEU A 1 115 ? 4.105 -2.477 -16.714 1.00 88.38 115 LEU A C 1
ATOM 872 O O . LEU A 1 115 ? 4.275 -1.355 -17.193 1.00 88.38 115 LEU A O 1
ATOM 876 N N . ASP A 1 116 ? 2.959 -3.139 -16.809 1.00 85.38 116 ASP A N 1
ATOM 877 C CA . ASP A 1 116 ? 1.742 -2.581 -17.390 1.00 85.38 116 ASP A CA 1
ATOM 878 C C . ASP A 1 116 ? 0.889 -1.927 -16.296 1.00 85.38 116 ASP A C 1
ATOM 880 O O . ASP A 1 116 ? 0.210 -2.618 -15.538 1.00 85.38 116 ASP A O 1
ATOM 884 N N . ASP A 1 117 ? 0.944 -0.594 -16.221 1.00 84.69 117 ASP A N 1
ATOM 885 C CA . ASP A 1 117 ? 0.109 0.254 -15.355 1.00 84.69 117 ASP A CA 1
ATOM 886 C C . ASP A 1 117 ? -0.764 1.213 -16.192 1.00 84.69 117 ASP A C 1
ATOM 888 O O . ASP A 1 117 ? -0.878 2.407 -15.922 1.00 84.69 117 ASP A O 1
ATOM 892 N N . THR A 1 118 ? -1.336 0.714 -17.295 1.00 78.62 118 THR A N 1
ATOM 893 C CA . THR A 1 118 ? -2.010 1.550 -18.312 1.00 78.62 118 THR A CA 1
ATOM 894 C C . THR A 1 118 ? -3.472 1.903 -18.011 1.00 78.62 118 THR A C 1
ATOM 896 O O . THR A 1 118 ? -4.130 2.535 -18.836 1.00 78.62 118 THR A O 1
ATOM 899 N N . TYR A 1 119 ? -4.000 1.540 -16.838 1.00 73.31 119 TYR A N 1
ATOM 900 C CA . TYR A 1 119 ? -5.418 1.739 -16.515 1.00 73.31 119 TYR A CA 1
ATOM 901 C C . TYR A 1 119 ? -5.794 3.212 -16.274 1.00 73.31 119 TYR A C 1
ATOM 903 O O . TYR A 1 119 ? -6.783 3.695 -16.822 1.00 73.31 119 TYR A O 1
ATOM 911 N N . ASN A 1 120 ? -5.037 3.928 -15.435 1.00 71.31 120 ASN A N 1
ATOM 912 C CA . ASN A 1 120 ? -5.257 5.346 -15.140 1.00 71.31 120 ASN A CA 1
ATOM 913 C C . ASN A 1 120 ? -3.931 6.024 -14.767 1.00 71.31 120 ASN A C 1
ATOM 915 O O . ASN A 1 120 ? -3.094 5.416 -14.104 1.00 71.31 120 ASN A O 1
ATOM 919 N N . ALA A 1 121 ? -3.766 7.294 -15.132 1.00 73.19 121 ALA A N 1
ATOM 920 C CA . ALA A 1 121 ? -2.574 8.075 -14.829 1.00 73.19 121 ALA A CA 1
ATOM 921 C C . ALA A 1 121 ? -2.949 9.329 -14.033 1.00 73.19 121 ALA A C 1
ATOM 923 O O . ALA A 1 121 ? -3.470 10.296 -14.588 1.00 73.19 121 ALA A O 1
ATOM 924 N N . SER A 1 122 ? -2.645 9.317 -12.734 1.00 78.88 122 SER A N 1
ATOM 925 C CA . SER A 1 122 ? -2.615 10.520 -11.904 1.00 78.88 122 SER A CA 1
ATOM 926 C C . SER A 1 122 ? -1.168 10.874 -11.557 1.00 78.88 122 SER A C 1
ATOM 928 O O . SER A 1 122 ? -0.285 10.008 -11.621 1.00 78.88 122 SER A O 1
ATOM 930 N N . PRO A 1 123 ? -0.886 12.120 -11.153 1.00 77.88 123 PRO A N 1
ATOM 931 C CA . PRO A 1 123 ? 0.452 12.490 -10.718 1.00 77.88 123 PRO A CA 1
ATOM 932 C C . PRO A 1 123 ? 0.991 11.607 -9.578 1.00 77.88 123 PRO A C 1
ATOM 934 O O . PRO A 1 123 ? 2.129 11.136 -9.622 1.00 77.88 123 PRO A O 1
ATOM 937 N N . VAL A 1 124 ? 0.147 11.311 -8.584 1.00 77.56 124 VAL A N 1
ATOM 938 C CA . VAL A 1 124 ? 0.513 10.471 -7.434 1.00 77.56 124 VAL A CA 1
ATOM 939 C C . VAL A 1 124 ? 0.797 9.029 -7.865 1.00 77.56 124 VAL A C 1
ATOM 941 O O . VAL A 1 124 ? 1.813 8.467 -7.451 1.00 77.56 124 VAL A O 1
ATOM 944 N N . SER A 1 125 ? -0.048 8.432 -8.719 1.00 79.06 125 SER A N 1
ATOM 945 C CA . SER A 1 125 ? 0.186 7.061 -9.199 1.00 79.06 125 SER A CA 1
ATOM 946 C C . SER A 1 125 ? 1.439 6.976 -10.070 1.00 79.06 125 SER A C 1
ATOM 948 O O . SER A 1 125 ? 2.242 6.061 -9.915 1.00 79.06 125 SER A O 1
ATOM 950 N N . SER A 1 126 ? 1.675 7.984 -10.909 1.00 84.38 126 SER A N 1
ATOM 951 C CA . SER A 1 126 ? 2.836 8.036 -11.800 1.00 84.38 126 SER A CA 1
ATOM 952 C C . SER A 1 126 ? 4.149 8.165 -11.032 1.00 84.38 126 SER A C 1
ATOM 954 O O . SER A 1 126 ? 5.123 7.485 -11.352 1.00 84.38 126 SER A O 1
ATOM 956 N N . LEU A 1 127 ? 4.186 8.992 -9.981 1.00 83.12 127 LEU A N 1
ATOM 957 C CA . LEU A 1 127 ? 5.353 9.076 -9.103 1.00 83.12 127 LEU A CA 1
ATOM 958 C C . LEU A 1 127 ? 5.605 7.740 -8.387 1.00 83.12 127 LEU A C 1
ATOM 960 O O . LEU A 1 127 ? 6.752 7.302 -8.290 1.00 83.12 127 LEU A O 1
ATOM 964 N N . ALA A 1 128 ? 4.547 7.061 -7.934 1.00 82.06 128 ALA A N 1
ATOM 965 C CA . ALA A 1 128 ? 4.657 5.741 -7.319 1.00 82.06 128 ALA A CA 1
ATOM 966 C C . ALA A 1 128 ? 5.191 4.678 -8.299 1.00 82.06 128 ALA A C 1
ATOM 968 O O . ALA A 1 128 ? 6.059 3.891 -7.915 1.00 82.06 128 ALA A O 1
ATOM 969 N N . ALA A 1 129 ? 4.748 4.691 -9.559 1.00 84.56 129 ALA A N 1
ATOM 970 C CA . ALA A 1 129 ? 5.246 3.803 -10.610 1.00 84.56 129 ALA A CA 1
ATOM 971 C C . ALA A 1 129 ? 6.727 4.066 -10.944 1.00 84.56 129 ALA A C 1
ATOM 973 O O . ALA A 1 129 ? 7.507 3.125 -11.100 1.00 84.56 129 ALA A O 1
ATOM 974 N N . LEU A 1 130 ? 7.152 5.335 -10.993 1.00 87.25 130 LEU A N 1
ATOM 975 C CA . LEU A 1 130 ? 8.562 5.696 -11.190 1.00 87.25 130 LEU A CA 1
ATOM 976 C C . LEU A 1 130 ? 9.441 5.256 -10.013 1.00 87.25 130 LEU A C 1
ATOM 978 O O . LEU A 1 130 ? 10.542 4.754 -10.234 1.00 87.25 130 LEU A O 1
ATOM 982 N N . ASN A 1 131 ? 8.958 5.403 -8.777 1.00 85.81 131 ASN A N 1
ATOM 983 C CA . ASN A 1 131 ? 9.663 4.911 -7.591 1.00 85.81 131 ASN A CA 1
ATOM 984 C C . ASN A 1 131 ? 9.793 3.379 -7.616 1.00 85.81 131 ASN A C 1
ATOM 986 O O . ASN A 1 131 ? 10.874 2.862 -7.358 1.00 85.81 131 ASN A O 1
ATOM 990 N N . LEU A 1 132 ? 8.735 2.654 -7.996 1.00 86.56 132 LEU A N 1
ATOM 991 C CA . LEU A 1 132 ? 8.800 1.201 -8.181 1.00 86.56 132 LEU A CA 1
ATOM 992 C C . LEU A 1 132 ? 9.843 0.814 -9.241 1.00 86.56 132 LEU A C 1
ATOM 994 O O . LEU A 1 132 ? 10.656 -0.079 -9.012 1.00 86.56 132 LEU A O 1
ATOM 998 N N . LEU A 1 133 ? 9.857 1.494 -10.392 1.00 88.44 133 LEU A N 1
ATOM 999 C CA . LEU A 1 133 ? 10.849 1.237 -11.438 1.00 88.44 133 LEU A CA 1
ATOM 1000 C C . LEU A 1 133 ? 12.284 1.446 -10.920 1.00 88.44 133 LEU A C 1
ATOM 1002 O O . LEU A 1 133 ? 13.196 0.702 -11.288 1.00 88.44 133 LEU A O 1
ATOM 1006 N N . ASP A 1 134 ? 12.492 2.435 -10.053 1.00 86.81 134 ASP A N 1
ATOM 1007 C CA . ASP A 1 134 ? 13.776 2.719 -9.411 1.00 86.81 134 ASP A CA 1
ATOM 1008 C C . ASP A 1 134 ? 14.209 1.622 -8.417 1.00 86.81 134 ASP A C 1
ATOM 1010 O O . ASP A 1 134 ? 15.377 1.237 -8.394 1.00 86.81 134 ASP A O 1
ATOM 1014 N N . GLU A 1 135 ? 13.269 1.030 -7.681 1.00 84.56 135 GLU A N 1
ATOM 1015 C CA . GLU A 1 135 ? 13.540 -0.065 -6.736 1.00 84.56 135 GLU A CA 1
ATOM 1016 C C . GLU A 1 135 ? 13.928 -1.386 -7.434 1.00 84.56 135 GLU A C 1
ATOM 1018 O O . GLU A 1 135 ? 14.679 -2.191 -6.879 1.00 84.56 135 GLU A O 1
ATOM 1023 N N . LEU A 1 136 ? 13.461 -1.626 -8.664 1.00 85.94 136 LEU A N 1
ATOM 1024 C CA . LEU A 1 136 ? 13.727 -2.879 -9.380 1.00 85.94 136 LEU A CA 1
ATOM 1025 C C . LEU A 1 136 ? 15.151 -2.951 -9.948 1.00 85.94 136 LEU A C 1
ATOM 1027 O O . LEU A 1 136 ? 15.670 -1.993 -10.514 1.00 85.94 136 LEU A O 1
ATOM 1031 N N . SER A 1 137 ? 15.787 -4.120 -9.884 1.00 84.88 137 SER A N 1
ATOM 1032 C CA . SER A 1 137 ? 17.108 -4.333 -10.491 1.00 84.88 137 SER A CA 1
ATOM 1033 C C . SER A 1 137 ? 16.991 -4.637 -11.986 1.00 84.88 137 SER A C 1
ATOM 1035 O O . SER A 1 137 ? 16.371 -5.622 -12.378 1.00 84.88 137 SER A O 1
ATOM 1037 N N . ALA A 1 138 ? 17.611 -3.815 -12.838 1.00 86.31 138 ALA A N 1
ATOM 1038 C CA . ALA A 1 138 ? 17.654 -4.039 -14.284 1.00 86.31 138 ALA A CA 1
ATOM 1039 C C . ALA A 1 138 ? 18.878 -3.372 -14.926 1.00 86.31 138 ALA A C 1
ATOM 1041 O O . ALA A 1 138 ? 19.303 -2.299 -14.506 1.00 86.31 138 ALA A O 1
ATOM 1042 N N . ARG A 1 139 ? 19.401 -3.963 -16.013 1.00 85.81 139 ARG A N 1
ATOM 1043 C CA . ARG A 1 139 ? 20.495 -3.367 -16.810 1.00 85.81 139 ARG A CA 1
ATOM 1044 C C . ARG A 1 139 ? 20.096 -2.025 -17.436 1.00 85.81 139 ARG A C 1
ATOM 1046 O O . ARG A 1 139 ? 20.936 -1.151 -17.623 1.00 85.81 139 ARG A O 1
ATOM 1053 N N . ARG A 1 140 ? 18.831 -1.891 -17.835 1.00 88.19 140 ARG A N 1
ATOM 1054 C CA . ARG A 1 140 ? 18.262 -0.687 -18.444 1.00 88.19 140 ARG A CA 1
ATOM 1055 C C . ARG A 1 140 ? 16.812 -0.558 -18.004 1.00 88.19 140 ARG A C 1
ATOM 1057 O O . ARG A 1 140 ? 16.061 -1.523 -18.094 1.00 88.19 140 ARG A O 1
ATOM 1064 N N . LYS A 1 141 ? 16.440 0.645 -17.581 1.00 89.38 141 LYS A N 1
ATOM 1065 C CA . LYS A 1 141 ? 15.093 1.010 -17.144 1.00 89.38 141 LYS A CA 1
ATOM 1066 C C . LYS A 1 141 ? 14.549 2.087 -18.075 1.00 89.38 141 LYS A C 1
ATOM 1068 O O . LYS A 1 141 ? 15.270 3.033 -18.397 1.00 89.38 141 LYS A O 1
ATOM 1073 N N . ILE A 1 142 ? 13.317 1.903 -18.536 1.00 89.19 142 ILE A N 1
ATOM 1074 C CA . ILE A 1 142 ? 12.638 2.791 -19.483 1.00 89.19 142 ILE A CA 1
ATOM 1075 C C . ILE A 1 142 ? 11.247 3.056 -18.922 1.00 89.19 142 ILE A C 1
ATOM 1077 O O . ILE A 1 142 ? 10.524 2.111 -18.618 1.00 89.19 142 ILE A O 1
ATOM 1081 N N . ALA A 1 143 ? 10.885 4.328 -18.804 1.00 88.06 143 ALA A N 1
ATOM 1082 C CA . ALA A 1 143 ? 9.558 4.754 -18.385 1.00 88.06 143 ALA A CA 1
ATOM 1083 C C . ALA A 1 143 ? 8.829 5.391 -19.572 1.00 88.06 143 ALA A C 1
ATOM 1085 O O . ALA A 1 143 ? 9.325 6.358 -20.157 1.00 88.06 143 ALA A O 1
ATOM 1086 N N . VAL A 1 144 ? 7.654 4.856 -19.908 1.00 86.50 144 VAL A N 1
ATOM 1087 C CA . VAL A 1 144 ? 6.763 5.382 -20.949 1.00 86.50 144 VAL A CA 1
ATOM 1088 C C . VAL A 1 144 ? 5.519 5.923 -20.254 1.00 86.50 144 VAL A C 1
ATOM 1090 O O . VAL A 1 144 ? 4.755 5.151 -19.686 1.00 86.50 144 VAL A O 1
ATOM 1093 N N . LEU A 1 145 ? 5.338 7.243 -20.263 1.00 81.06 145 LEU A N 1
ATOM 1094 C CA . LEU A 1 145 ? 4.232 7.915 -19.578 1.00 81.06 145 LEU A CA 1
ATOM 1095 C C . LEU A 1 145 ? 3.217 8.456 -20.590 1.00 81.06 145 LEU A C 1
ATOM 1097 O O . LEU A 1 145 ? 3.594 9.035 -21.613 1.00 81.06 145 LEU A O 1
ATOM 1101 N N . GLY A 1 146 ? 1.932 8.259 -20.292 1.00 75.81 146 GLY A N 1
ATOM 1102 C CA . GLY A 1 146 ? 0.820 8.856 -21.028 1.00 75.81 146 GLY A CA 1
ATOM 1103 C C . GLY A 1 146 ? 0.524 10.294 -20.594 1.00 75.81 146 GLY A C 1
ATOM 1104 O O . GLY A 1 146 ? 1.128 10.823 -19.660 1.00 75.81 146 GLY A O 1
ATOM 1105 N N . TYR A 1 147 ? -0.427 10.930 -21.278 1.00 73.25 147 TYR A N 1
ATOM 1106 C CA . TYR A 1 147 ? -0.948 12.237 -20.878 1.00 73.25 147 TYR A CA 1
ATOM 1107 C C . TYR A 1 147 ? -1.835 12.108 -19.629 1.00 73.25 147 TYR A C 1
ATOM 1109 O O . TYR A 1 147 ? -2.695 11.232 -19.575 1.00 73.25 147 TYR A O 1
ATOM 1117 N N . MET A 1 148 ? -1.644 12.991 -18.648 1.00 73.75 148 MET A N 1
ATOM 1118 C CA . MET A 1 148 ? -2.487 13.084 -17.451 1.00 73.75 148 MET A CA 1
ATOM 1119 C C . MET A 1 148 ? -3.517 14.189 -17.700 1.00 73.75 148 MET A C 1
ATOM 1121 O O . MET A 1 148 ? -3.144 15.350 -17.832 1.00 73.75 148 MET A O 1
ATOM 1125 N N . ALA A 1 149 ? -4.791 13.830 -17.863 1.00 57.62 149 ALA A N 1
ATOM 1126 C CA . ALA A 1 149 ? -5.810 14.753 -18.373 1.00 57.62 149 ALA A CA 1
ATOM 1127 C C . ALA A 1 149 ? -6.466 15.651 -17.310 1.00 57.62 149 ALA A C 1
ATOM 1129 O O . ALA A 1 149 ? -7.099 16.639 -17.670 1.00 57.62 149 ALA A O 1
ATOM 1130 N N . GLU A 1 150 ? -6.319 15.343 -16.020 1.00 55.78 150 GLU A N 1
ATOM 1131 C CA . GLU A 1 150 ? -7.081 16.002 -14.945 1.00 55.78 150 GLU A CA 1
ATOM 1132 C C . GLU A 1 150 ? -6.337 17.150 -14.248 1.00 55.78 150 GLU A C 1
ATOM 1134 O O . GLU A 1 150 ? -6.534 17.372 -13.061 1.00 55.78 150 GLU A O 1
ATOM 1139 N N . LEU A 1 151 ? -5.502 17.903 -14.975 1.00 54.28 151 LEU A N 1
ATOM 1140 C CA . LEU A 1 151 ? -4.459 18.702 -14.321 1.00 54.28 151 LEU A CA 1
ATOM 1141 C C . LEU A 1 151 ? -4.839 20.120 -13.806 1.00 54.28 151 LEU A C 1
ATOM 1143 O O . LEU A 1 151 ? -3.943 20.900 -13.491 1.00 54.28 151 LEU A O 1
ATOM 1147 N N . GLY A 1 152 ? -6.128 20.485 -13.745 1.00 57.84 152 GLY A N 1
ATOM 1148 C CA . GLY A 1 152 ? -6.623 21.733 -13.124 1.00 57.84 152 GLY A CA 1
ATOM 1149 C C . GLY A 1 152 ? -5.672 22.953 -13.152 1.00 57.84 152 GLY A C 1
ATOM 1150 O O . GLY A 1 152 ? -5.101 23.292 -14.182 1.00 57.84 152 GLY A O 1
ATOM 1151 N N . SER A 1 153 ? -5.521 23.647 -12.018 1.00 51.69 153 SER A N 1
ATOM 1152 C CA . SER A 1 153 ? -4.550 24.744 -11.815 1.00 51.69 153 SER A CA 1
ATOM 1153 C C . SER A 1 153 ? -3.641 24.527 -10.592 1.00 51.69 153 SER A C 1
ATOM 1155 O O . SER A 1 153 ? -2.995 25.466 -10.136 1.00 51.69 153 SER A O 1
ATOM 1157 N N . TYR A 1 154 ? -3.631 23.317 -10.020 1.00 52.97 154 TYR A N 1
ATOM 1158 C CA . TYR A 1 154 ? -2.955 22.976 -8.754 1.00 52.97 154 TYR A CA 1
ATOM 1159 C C . TYR A 1 154 ? -1.815 21.949 -8.923 1.00 52.97 15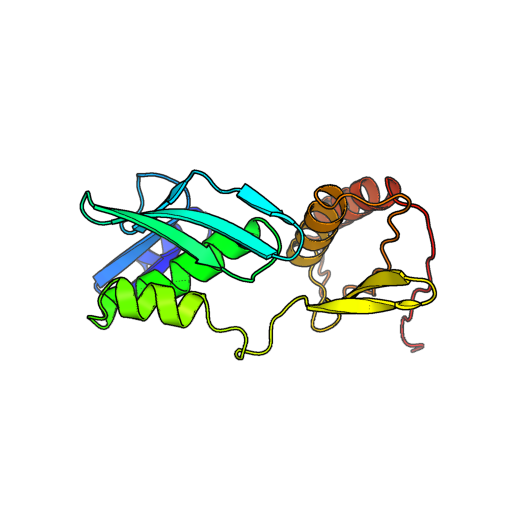4 TYR A C 1
ATOM 1161 O O . TYR A 1 154 ? -1.290 21.438 -7.937 1.00 52.97 154 TYR A O 1
ATOM 1169 N N . GLU A 1 155 ? -1.402 21.650 -10.157 1.00 56.56 155 GLU A N 1
ATOM 1170 C CA . GLU A 1 155 ? -0.578 20.471 -10.463 1.00 56.56 155 GLU A CA 1
ATOM 1171 C C . GLU A 1 155 ? 0.865 20.723 -10.909 1.00 56.56 155 GLU A C 1
ATOM 1173 O O . GLU A 1 155 ? 1.603 19.765 -11.153 1.00 56.56 155 GLU A O 1
ATOM 1178 N N . ASP A 1 156 ? 1.316 21.974 -10.956 1.00 62.56 156 ASP A N 1
ATOM 1179 C CA . ASP A 1 156 ? 2.640 22.296 -11.500 1.00 62.56 156 ASP A CA 1
ATOM 1180 C C . ASP A 1 156 ? 3.793 21.656 -10.708 1.00 62.56 156 ASP A C 1
ATOM 1182 O O . ASP A 1 156 ? 4.731 21.128 -11.307 1.00 62.56 156 ASP A O 1
ATOM 1186 N N . GLU A 1 157 ? 3.719 21.626 -9.375 1.00 69.31 157 GLU A N 1
ATOM 1187 C CA . GLU A 1 157 ? 4.797 21.086 -8.532 1.00 69.31 157 GLU A CA 1
ATOM 1188 C C . GLU A 1 157 ? 4.912 19.558 -8.636 1.00 69.31 157 GLU A C 1
ATOM 1190 O O . GLU A 1 157 ? 6.009 19.007 -8.766 1.00 69.31 157 GLU A O 1
ATOM 1195 N N . LEU A 1 158 ? 3.779 18.855 -8.652 1.00 67.19 158 LEU A N 1
ATOM 1196 C CA . LEU A 1 158 ? 3.760 17.396 -8.703 1.00 67.19 158 LEU A CA 1
ATOM 1197 C C . LEU A 1 158 ? 4.133 16.887 -10.102 1.00 67.19 158 LEU A C 1
ATOM 1199 O O . LEU A 1 158 ? 4.906 15.935 -10.230 1.00 67.19 158 LEU A O 1
ATOM 1203 N N . ILE A 1 159 ? 3.684 17.577 -11.158 1.00 70.25 159 ILE A N 1
ATOM 1204 C CA . ILE A 1 159 ? 4.164 17.339 -12.525 1.00 70.25 159 ILE A CA 1
ATOM 1205 C C . ILE A 1 159 ? 5.671 17.596 -12.616 1.00 70.25 159 ILE A C 1
ATOM 1207 O O . ILE A 1 159 ? 6.388 16.839 -13.275 1.00 70.25 159 ILE A O 1
ATOM 1211 N N . TRP A 1 160 ? 6.176 18.646 -11.969 1.00 71.12 160 TRP A N 1
ATOM 1212 C CA . TRP A 1 160 ? 7.601 18.957 -11.975 1.00 71.12 160 TRP A CA 1
ATOM 1213 C C . TRP A 1 160 ? 8.437 17.867 -11.290 1.00 71.12 160 TRP A C 1
ATOM 1215 O O . TRP A 1 160 ? 9.432 17.414 -11.860 1.00 71.12 160 TRP A O 1
ATOM 1225 N N . LEU A 1 161 ? 7.991 17.357 -10.139 1.00 71.31 161 LEU A N 1
ATOM 1226 C CA . LEU A 1 161 ? 8.620 16.218 -9.460 1.00 71.31 161 LEU A CA 1
ATOM 1227 C C . LEU A 1 161 ? 8.628 14.956 -10.329 1.00 71.31 161 LEU A C 1
ATOM 1229 O O . LEU A 1 161 ? 9.650 14.272 -10.412 1.00 71.31 161 LEU A O 1
ATOM 1233 N N . ILE A 1 162 ? 7.524 14.672 -11.025 1.00 75.12 162 ILE A N 1
ATOM 1234 C CA . ILE A 1 162 ? 7.451 13.556 -11.977 1.00 75.12 162 ILE A CA 1
ATOM 1235 C C . ILE A 1 162 ? 8.474 13.746 -13.089 1.00 75.12 162 ILE A C 1
ATOM 1237 O O . ILE A 1 162 ? 9.204 12.810 -13.396 1.00 75.12 162 ILE A O 1
ATOM 1241 N N . ARG A 1 163 ? 8.585 14.949 -13.665 1.00 72.69 163 ARG A N 1
ATOM 1242 C CA . ARG A 1 163 ? 9.574 15.246 -14.713 1.00 72.69 163 ARG A CA 1
ATOM 1243 C C . ARG A 1 163 ? 11.006 15.046 -14.221 1.00 72.69 163 ARG A C 1
ATOM 1245 O O . ARG A 1 163 ? 11.796 14.433 -14.936 1.00 72.69 163 ARG A O 1
ATOM 1252 N N . LEU A 1 164 ? 11.332 15.509 -13.012 1.00 76.06 164 LEU A N 1
ATOM 1253 C CA . LEU A 1 164 ? 12.649 15.291 -12.409 1.00 76.06 164 LEU A CA 1
ATOM 1254 C C . LEU A 1 164 ? 12.953 13.807 -12.203 1.00 76.06 164 LEU A C 1
ATOM 1256 O O . LEU A 1 164 ? 14.035 13.346 -12.561 1.00 76.06 164 LEU A O 1
ATOM 1260 N N . ARG A 1 165 ? 12.002 13.056 -11.638 1.00 75.19 165 ARG A N 1
ATOM 1261 C CA . ARG A 1 165 ? 12.160 11.616 -11.398 1.00 75.19 165 ARG A CA 1
ATOM 1262 C C . ARG A 1 165 ? 12.281 10.859 -12.720 1.00 75.19 165 ARG A C 1
ATOM 1264 O O . ARG A 1 165 ? 13.126 9.986 -12.867 1.00 75.19 165 ARG A O 1
ATOM 1271 N N . TRP A 1 166 ? 11.473 11.235 -13.706 1.00 69.50 166 TRP A N 1
ATOM 1272 C CA . TRP A 1 166 ? 11.452 10.625 -15.030 1.00 69.50 166 TRP A CA 1
ATOM 1273 C C . TRP A 1 166 ? 12.762 10.835 -15.801 1.00 69.50 166 TRP A C 1
ATOM 1275 O O . TRP A 1 166 ? 13.219 9.918 -16.482 1.00 69.50 166 TRP A O 1
ATOM 1285 N N . ALA A 1 167 ? 13.420 11.987 -15.632 1.00 75.88 167 ALA A N 1
ATOM 1286 C CA . ALA A 1 167 ? 14.700 12.298 -16.273 1.00 75.88 167 ALA A CA 1
ATOM 1287 C C . ALA A 1 167 ? 15.856 11.352 -15.882 1.00 75.88 167 ALA A C 1
ATOM 1289 O O . ALA A 1 167 ? 16.880 11.328 -16.563 1.00 75.88 167 ALA A O 1
ATOM 1290 N N . GLN A 1 168 ? 15.700 10.556 -14.819 1.00 77.00 168 GLN A N 1
ATOM 1291 C CA . GLN A 1 168 ? 16.703 9.589 -14.360 1.00 77.00 168 GLN A CA 1
ATOM 1292 C C . GLN A 1 168 ? 16.727 8.291 -15.195 1.00 77.00 168 GLN A C 1
ATOM 1294 O O . GLN A 1 168 ? 17.650 7.488 -15.056 1.00 77.00 168 GLN A O 1
ATOM 1299 N N . PHE A 1 169 ? 15.749 8.075 -16.085 1.00 77.00 169 PHE A N 1
ATOM 1300 C CA . PHE A 1 169 ? 15.605 6.844 -16.873 1.00 77.00 169 PHE A CA 1
ATOM 1301 C C . PHE A 1 169 ? 15.989 7.021 -18.354 1.00 77.00 169 PHE A C 1
ATOM 1303 O O . PHE A 1 169 ? 15.962 8.119 -18.907 1.00 77.00 169 PHE A O 1
ATOM 1310 N N . HIS A 1 170 ? 16.356 5.924 -19.036 1.00 63.72 170 HIS A N 1
ATOM 1311 C CA . HIS A 1 170 ? 16.668 5.966 -20.470 1.00 63.72 170 HIS A CA 1
ATOM 1312 C C . HIS A 1 170 ? 15.391 6.141 -21.306 1.00 63.72 170 HIS A C 1
ATOM 1314 O O . HIS A 1 170 ? 14.409 5.424 -21.125 1.00 63.72 170 HIS A O 1
ATOM 1320 N N . PHE A 1 171 ? 15.421 7.106 -22.228 1.00 55.09 171 PHE A N 1
ATOM 1321 C CA . PHE A 1 171 ? 14.226 7.690 -22.841 1.00 55.09 171 PHE A CA 1
ATOM 1322 C C . PHE A 1 171 ? 13.635 6.898 -24.016 1.00 55.09 171 PHE A C 1
ATOM 1324 O O . PHE A 1 171 ? 14.343 6.507 -24.946 1.00 55.09 171 PHE A O 1
ATOM 1331 N N . TYR A 1 172 ? 12.300 6.815 -24.033 1.00 45.62 172 TYR A N 1
ATOM 1332 C CA . TYR A 1 172 ? 11.493 6.799 -25.256 1.00 45.62 172 TYR A CA 1
ATOM 1333 C C . TYR A 1 172 ? 10.170 7.530 -24.980 1.00 45.62 172 TYR A C 1
ATOM 1335 O O . TYR A 1 172 ? 9.331 7.043 -24.227 1.00 45.62 172 TYR A O 1
ATOM 1343 N N . CYS A 1 173 ? 9.994 8.725 -25.549 1.00 40.38 173 CYS A N 1
ATOM 1344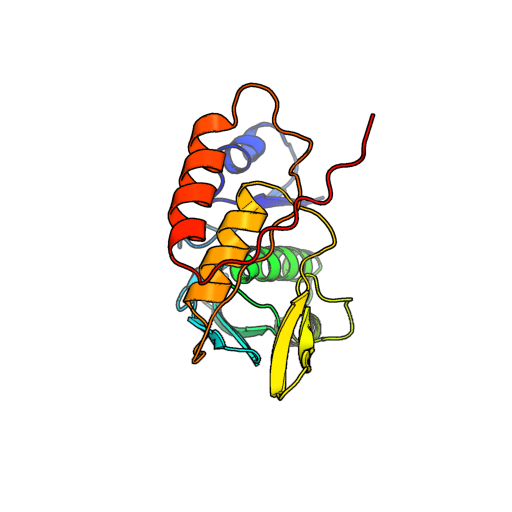 C CA . CYS A 1 173 ? 8.754 9.490 -25.439 1.00 40.38 173 CYS A CA 1
ATOM 1345 C C . CYS A 1 173 ? 7.939 9.304 -26.721 1.00 40.38 173 CYS A C 1
ATOM 1347 O O . CYS A 1 173 ? 8.377 9.698 -27.802 1.00 40.38 173 CYS A O 1
ATOM 1349 N N . ARG A 1 174 ? 6.744 8.726 -26.603 1.00 40.97 174 ARG A N 1
ATOM 1350 C CA . ARG A 1 174 ? 5.692 8.874 -27.609 1.00 40.97 174 ARG A CA 1
ATOM 1351 C C . ARG A 1 174 ? 4.440 9.307 -26.862 1.00 40.97 174 ARG A C 1
ATOM 1353 O O . ARG A 1 174 ? 3.678 8.474 -26.388 1.00 40.97 174 ARG A O 1
ATOM 1360 N N . LEU A 1 175 ? 4.292 10.621 -26.702 1.00 37.59 175 LEU A N 1
ATOM 1361 C CA . LEU A 1 175 ? 3.047 11.235 -26.252 1.00 37.59 175 LEU A CA 1
ATOM 1362 C C . LEU A 1 175 ? 1.953 10.822 -27.241 1.00 37.59 175 LEU A C 1
ATOM 1364 O O . LEU A 1 175 ? 1.848 11.385 -28.327 1.00 37.59 175 LEU A O 1
ATOM 1368 N N . PHE A 1 176 ? 1.156 9.817 -26.892 1.00 38.62 176 PHE A N 1
ATOM 1369 C CA . PHE A 1 176 ? -0.120 9.586 -27.555 1.00 38.62 176 PHE A CA 1
ATOM 1370 C C . PHE A 1 176 ? -1.144 10.505 -26.889 1.00 38.62 176 PHE A C 1
ATOM 1372 O O . PHE A 1 176 ? -1.872 10.110 -25.986 1.00 38.62 176 PHE A O 1
ATOM 1379 N N . GLY A 1 177 ? -1.126 11.773 -27.297 1.00 37.00 177 GLY A N 1
ATOM 1380 C CA . GLY A 1 177 ? -2.197 12.726 -27.030 1.00 37.00 177 GLY A CA 1
ATOM 1381 C C . GLY A 1 177 ? -3.086 12.796 -28.261 1.00 37.00 177 GLY A C 1
ATOM 1382 O O . GLY A 1 177 ? -2.592 13.068 -29.355 1.00 37.00 177 GLY A O 1
ATOM 1383 N N . ALA A 1 178 ? -4.372 12.494 -28.091 1.00 35.88 178 ALA A N 1
ATOM 1384 C CA . ALA A 1 178 ? -5.366 12.614 -29.142 1.00 35.88 178 ALA A CA 1
ATOM 1385 C C . ALA A 1 178 ? -5.330 14.027 -29.732 1.00 35.88 178 ALA A C 1
ATOM 1387 O O . ALA A 1 178 ? -5.481 15.017 -29.017 1.00 35.88 178 ALA A O 1
ATOM 1388 N N . SER A 1 179 ? -5.163 14.092 -31.048 1.00 36.12 179 SER A N 1
ATOM 1389 C CA . SER A 1 179 ? -5.580 15.233 -31.844 1.00 36.12 179 SER A CA 1
ATOM 1390 C C . SER A 1 179 ? -7.025 15.586 -31.486 1.00 36.12 179 SER A C 1
ATOM 1392 O O . SER A 1 179 ? -7.935 14.780 -31.710 1.00 36.12 179 SER A O 1
ATOM 1394 N N . ARG A 1 180 ? -7.231 16.782 -30.951 1.00 37.88 180 ARG A N 1
ATOM 1395 C CA . ARG A 1 180 ? -8.418 17.568 -31.261 1.00 37.88 180 ARG A CA 1
ATOM 1396 C C . ARG A 1 180 ? -7.949 18.874 -31.865 1.00 37.88 180 ARG A C 1
ATOM 1398 O O . ARG A 1 180 ? -6.983 19.440 -31.310 1.00 37.88 180 ARG A O 1
#

Sequence (180 aa):
GVAILNADDPLVAPMRHHTRARVFTYGLSDQADLWADEIASEGLEGMRFVFHYKGESIHVKVPLLGRHSAHTALRAAAIGLNQGMHWGEIVAGLQDNNTGLRLVAVPGPRGSIILDDTYNASPVSSLAALNLLDELSARRKIAVLGYMAELGSYEDELIWLIRLRWAQFHFYCRLFGASR

pLDDT: mean 84.24, std 15.65, range [35.88, 98.62]